Protein AF-A0A521QKN4-F1 (afdb_monomer_lite)

Secondary structure (DSSP, 8-state):
-HHHHHHHHHHHT----HHHHHHHHHHHHHHHHHHGGGGGS--TTPPP-----------

pLDDT: mean 90.22, std 11.57, range [49.34, 98.38]

Sequence (59 aa):
MKEIIRRLNAEYGFNLSEEEIELIAKQAEEADRMFQRLYEVDVSGIAPIMKVDKKGSDR

Foldseek 3Di:
DLVVLVVVCVVVVVPDDSVRSVVVVVVVVVVVVVCPVVVVDDCVPPDDDPDDDDPPPPD

Radius of gyration: 17.94 Å; chains: 1; bounding box: 43×37×37 Å

Structure (mmCIF, N/CA/C/O backbone):
data_AF-A0A521QKN4-F1
#
_entry.id   AF-A0A521QKN4-F1
#
loop_
_atom_site.group_PDB
_atom_site.id
_atom_site.type_symbol
_atom_site.label_atom_id
_atom_site.label_alt_id
_atom_site.label_comp_id
_atom_site.label_asym_id
_atom_site.label_entity_id
_atom_site.label_seq_id
_atom_site.pdbx_PDB_ins_code
_atom_site.Cartn_x
_atom_site.Cartn_y
_atom_site.Cartn_z
_atom_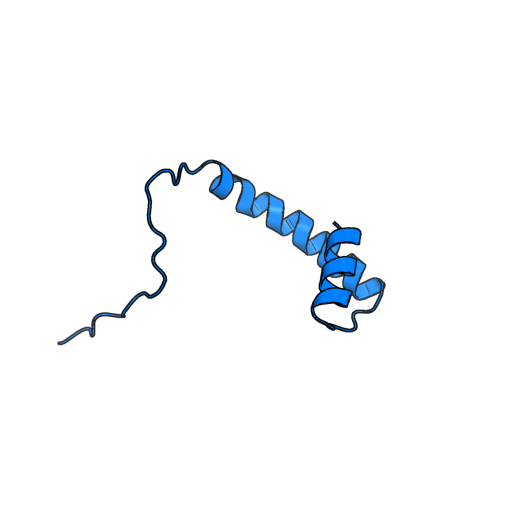site.occupancy
_atom_site.B_iso_or_equiv
_atom_site.auth_seq_id
_atom_site.auth_comp_id
_atom_site.auth_asym_id
_atom_site.auth_atom_id
_atom_site.pdbx_PDB_model_num
ATOM 1 N N . MET A 1 1 ? -2.502 7.294 3.223 1.00 93.88 1 MET A N 1
ATOM 2 C CA . MET A 1 1 ? -2.304 5.841 3.034 1.00 93.88 1 MET A CA 1
ATOM 3 C C . MET A 1 1 ? -3.523 4.992 3.408 1.00 93.88 1 MET A C 1
ATOM 5 O O . MET A 1 1 ? -3.879 4.126 2.622 1.00 93.88 1 MET A O 1
ATOM 9 N N . LYS A 1 2 ? -4.200 5.234 4.545 1.00 96.38 2 LYS A N 1
ATOM 10 C CA . LYS A 1 2 ? -5.357 4.425 4.999 1.00 96.38 2 LYS A CA 1
ATOM 11 C C . LYS A 1 2 ? -6.428 4.175 3.923 1.00 96.38 2 LYS A C 1
ATOM 13 O O . LYS A 1 2 ? -6.797 3.029 3.715 1.00 96.38 2 LYS A O 1
ATOM 18 N N . GLU A 1 3 ? -6.842 5.190 3.166 1.00 97.50 3 GLU A N 1
ATOM 19 C CA . GLU A 1 3 ? -7.795 5.028 2.049 1.00 97.50 3 GLU A CA 1
ATOM 20 C C . GLU A 1 3 ? -7.332 4.048 0.964 1.00 97.50 3 GLU A C 1
ATOM 22 O O . GLU A 1 3 ? -8.143 3.299 0.423 1.00 97.50 3 GLU A O 1
ATOM 27 N N . ILE A 1 4 ? -6.030 4.013 0.665 1.00 97.19 4 ILE A N 1
ATOM 28 C CA . ILE A 1 4 ? -5.456 3.059 -0.292 1.00 97.19 4 ILE A CA 1
ATOM 29 C C . ILE A 1 4 ? -5.567 1.646 0.281 1.00 97.19 4 ILE A C 1
ATOM 31 O O . ILE A 1 4 ? -6.020 0.742 -0.416 1.00 97.19 4 ILE A O 1
ATOM 35 N N . ILE A 1 5 ? -5.224 1.470 1.560 1.00 97.50 5 ILE A N 1
ATOM 36 C CA . ILE A 1 5 ? -5.337 0.179 2.249 1.00 97.50 5 ILE A CA 1
ATOM 37 C C . ILE A 1 5 ? -6.800 -0.273 2.333 1.00 97.50 5 ILE A C 1
ATOM 39 O O . ILE A 1 5 ? -7.079 -1.433 2.052 1.00 97.50 5 ILE A O 1
ATOM 43 N N . ARG A 1 6 ? -7.754 0.626 2.614 1.00 97.94 6 ARG A N 1
ATOM 44 C CA . ARG A 1 6 ? -9.197 0.317 2.593 1.00 97.94 6 ARG A CA 1
ATOM 45 C C . ARG A 1 6 ? -9.666 -0.135 1.215 1.00 97.94 6 ARG A C 1
ATOM 47 O O . ARG A 1 6 ? -10.396 -1.118 1.114 1.00 97.94 6 ARG A O 1
ATOM 54 N N . ARG A 1 7 ? -9.225 0.547 0.152 1.00 98.19 7 ARG A N 1
ATOM 55 C CA . ARG A 1 7 ? -9.550 0.154 -1.224 1.00 98.19 7 ARG A CA 1
ATOM 56 C C . ARG A 1 7 ? -9.002 -1.235 -1.547 1.00 98.19 7 ARG A C 1
ATOM 58 O O . ARG A 1 7 ? -9.752 -2.060 -2.050 1.00 98.19 7 ARG A O 1
ATOM 65 N N . LEU A 1 8 ? -7.739 -1.507 -1.214 1.00 97.56 8 LEU A N 1
ATOM 66 C CA . LEU A 1 8 ? -7.116 -2.820 -1.421 1.00 97.56 8 LEU A CA 1
ATOM 67 C C . LEU A 1 8 ? -7.790 -3.916 -0.580 1.00 97.56 8 LEU A C 1
ATOM 69 O O . LEU A 1 8 ? -8.031 -5.006 -1.084 1.00 97.56 8 LEU A O 1
ATOM 73 N N . ASN A 1 9 ? -8.153 -3.625 0.672 1.00 97.81 9 ASN A N 1
ATOM 74 C CA . ASN A 1 9 ? -8.902 -4.539 1.537 1.00 97.81 9 ASN A CA 1
ATOM 75 C C . ASN A 1 9 ? -10.227 -4.971 0.893 1.00 97.81 9 ASN A C 1
ATOM 77 O O . ASN A 1 9 ? -10.553 -6.155 0.903 1.00 97.81 9 ASN A O 1
ATOM 81 N N . ALA A 1 10 ? -10.956 -4.023 0.294 1.00 97.69 10 ALA A N 1
ATOM 82 C CA . ALA A 1 10 ? -12.202 -4.299 -0.415 1.00 97.69 10 ALA A CA 1
ATOM 83 C C . ALA A 1 10 ? -11.978 -5.034 -1.749 1.00 97.69 10 ALA A C 1
ATOM 85 O O . ALA A 1 10 ? -12.704 -5.974 -2.052 1.00 97.69 10 ALA A O 1
ATOM 86 N N . GLU A 1 11 ? -10.977 -4.625 -2.533 1.00 98.31 11 GLU A N 1
ATOM 87 C CA . GLU A 1 11 ? -10.674 -5.198 -3.853 1.00 98.31 11 GLU A CA 1
ATOM 88 C C . GLU A 1 11 ? -10.222 -6.661 -3.766 1.00 98.31 11 GLU A C 1
ATOM 90 O O . GLU A 1 11 ? -10.655 -7.491 -4.562 1.00 98.31 11 GLU A O 1
ATOM 95 N N . TYR A 1 12 ? -9.386 -6.986 -2.778 1.00 97.31 12 TYR A N 1
ATOM 96 C CA . TYR A 1 12 ? -8.793 -8.316 -2.622 1.00 97.31 12 TYR A CA 1
ATOM 97 C C . TYR A 1 12 ? -9.451 -9.158 -1.520 1.00 97.31 12 TYR A C 1
ATOM 99 O O . TYR A 1 12 ? -9.092 -10.321 -1.347 1.00 97.31 12 TYR A O 1
ATOM 107 N N . GLY A 1 13 ? -10.419 -8.603 -0.782 1.00 96.62 13 GLY A N 1
ATOM 108 C CA . GLY A 1 13 ? -11.186 -9.330 0.233 1.00 96.62 13 GLY A CA 1
ATOM 109 C C . GLY A 1 13 ? -10.358 -9.780 1.439 1.00 96.62 13 GLY A C 1
ATOM 110 O O . GLY A 1 13 ? -10.578 -10.876 1.953 1.00 96.62 13 GLY A O 1
ATOM 111 N N . PHE A 1 14 ? -9.402 -8.962 1.891 1.00 96.56 14 PHE A N 1
ATOM 112 C CA . PHE A 1 14 ? -8.525 -9.320 3.016 1.00 96.56 14 PHE A CA 1
ATOM 113 C C . PHE A 1 14 ? -9.253 -9.369 4.370 1.00 96.56 14 PHE A C 1
ATOM 115 O O . PHE A 1 14 ? -8.771 -10.029 5.285 1.00 96.56 14 PHE A O 1
ATOM 122 N N . ASN A 1 15 ? -10.424 -8.730 4.485 1.00 97.38 15 ASN A N 1
ATOM 123 C CA . ASN A 1 15 ? -11.248 -8.654 5.700 1.00 97.38 15 ASN A CA 1
ATOM 124 C C . ASN A 1 15 ? -10.514 -8.066 6.920 1.00 97.38 15 ASN A C 1
ATOM 126 O O . ASN A 1 15 ? -10.732 -8.503 8.047 1.00 97.38 15 ASN A O 1
ATOM 130 N N . LEU A 1 16 ? -9.660 -7.068 6.688 1.00 97.75 16 LEU A N 1
ATOM 131 C CA . LEU A 1 16 ? -8.887 -6.404 7.739 1.00 97.75 16 LEU A CA 1
ATOM 132 C C . LEU A 1 16 ? -9.782 -5.601 8.690 1.00 97.75 16 LEU A C 1
ATOM 134 O O . LEU A 1 16 ? -10.726 -4.938 8.241 1.00 97.75 16 LEU A O 1
ATOM 138 N N . SER A 1 17 ? -9.433 -5.603 9.977 1.00 98.25 17 SER A N 1
ATOM 139 C CA . SER A 1 17 ? -10.001 -4.683 10.967 1.00 98.25 17 SER A CA 1
ATOM 140 C C . SER A 1 17 ? -9.486 -3.253 10.763 1.00 98.25 17 SER A C 1
ATOM 142 O O . SER A 1 17 ? -8.505 -3.012 10.054 1.00 98.25 17 SER A O 1
ATOM 144 N N . GLU A 1 18 ? -10.126 -2.273 11.403 1.00 97.50 18 GLU A N 1
ATOM 145 C CA . GLU A 1 18 ? -9.673 -0.880 11.320 1.00 97.50 18 GLU A CA 1
ATOM 146 C C . GLU A 1 18 ? -8.295 -0.685 11.983 1.00 97.50 18 GLU A C 1
ATOM 148 O O . GLU A 1 18 ? -7.457 0.050 11.460 1.00 97.50 18 GLU A O 1
ATOM 153 N N . GLU A 1 19 ? -8.010 -1.399 13.077 1.00 98.19 19 GLU A N 1
ATOM 154 C CA . GLU A 1 19 ? -6.697 -1.392 13.732 1.00 98.19 19 GLU A CA 1
ATOM 155 C C . GLU A 1 19 ? -5.601 -1.969 12.825 1.00 98.19 19 GLU A C 1
ATOM 157 O O . GLU A 1 19 ? -4.495 -1.427 12.757 1.00 98.19 19 GLU A O 1
ATOM 162 N N . GLU A 1 20 ? -5.903 -3.046 12.094 1.00 98.31 20 GLU A N 1
ATOM 163 C CA . GLU A 1 20 ? -4.978 -3.638 11.124 1.00 98.31 20 GLU A CA 1
ATOM 164 C C . GLU A 1 20 ? -4.732 -2.697 9.941 1.00 98.31 20 GLU A C 1
ATOM 166 O O . GLU A 1 20 ? -3.587 -2.514 9.522 1.00 98.31 20 GLU A O 1
ATOM 171 N N . ILE A 1 21 ? -5.780 -2.037 9.436 1.00 98.38 21 ILE A N 1
ATOM 172 C CA . ILE A 1 21 ? -5.671 -1.021 8.379 1.00 98.38 21 ILE A CA 1
ATOM 173 C C . ILE A 1 21 ? -4.762 0.126 8.827 1.00 98.38 21 ILE A C 1
ATOM 175 O O . ILE A 1 21 ? -3.916 0.583 8.056 1.00 98.38 21 ILE A O 1
ATOM 179 N N . GLU A 1 22 ? -4.909 0.588 10.067 1.00 98.25 22 GLU A N 1
ATOM 180 C CA . GLU A 1 22 ? -4.073 1.641 10.634 1.00 98.25 22 GLU A CA 1
ATOM 181 C C . GLU A 1 22 ? -2.608 1.216 10.763 1.00 98.25 22 GLU A C 1
ATOM 183 O O . GLU A 1 22 ? -1.712 1.956 10.340 1.00 98.25 22 GLU A O 1
ATOM 188 N N . LEU A 1 23 ? -2.362 0.008 11.273 1.00 98.31 23 LEU A N 1
ATOM 189 C CA . LEU A 1 23 ? -1.018 -0.545 11.398 1.00 98.31 23 LEU A CA 1
ATOM 190 C C . LEU A 1 23 ? -0.333 -0.685 10.033 1.00 98.31 23 LEU A C 1
ATOM 192 O O . LEU A 1 23 ? 0.799 -0.229 9.859 1.00 98.31 23 LEU A O 1
ATOM 196 N N . ILE A 1 24 ? -1.023 -1.275 9.055 1.00 97.88 24 ILE A N 1
ATOM 197 C CA . ILE A 1 24 ? -0.495 -1.480 7.702 1.00 97.88 24 ILE A CA 1
ATOM 198 C C . ILE A 1 24 ? -0.249 -0.137 7.021 1.00 97.88 24 ILE A C 1
ATOM 200 O O . ILE A 1 24 ? 0.787 0.044 6.386 1.00 97.88 24 ILE A O 1
ATOM 204 N N . ALA A 1 25 ? -1.155 0.833 7.175 1.00 97.81 25 ALA A N 1
ATOM 205 C CA . ALA A 1 25 ? -0.972 2.158 6.597 1.00 97.81 25 ALA A CA 1
ATOM 206 C C . ALA A 1 25 ? 0.300 2.838 7.121 1.00 97.81 25 ALA A C 1
ATOM 208 O O . ALA A 1 25 ? 1.056 3.401 6.330 1.00 97.81 25 ALA A O 1
ATOM 209 N N . LYS A 1 26 ? 0.574 2.733 8.427 1.00 97.56 26 LYS A N 1
ATOM 210 C CA . LYS A 1 26 ? 1.810 3.255 9.020 1.00 97.56 26 LYS A CA 1
ATOM 211 C C . LYS A 1 26 ? 3.052 2.554 8.457 1.00 97.56 26 LYS A C 1
ATOM 213 O O . LYS A 1 26 ? 4.001 3.222 8.054 1.00 97.56 26 LYS A O 1
ATOM 218 N N . GLN A 1 27 ? 3.038 1.222 8.392 1.00 96.88 27 GLN A N 1
ATOM 219 C CA . GLN A 1 27 ? 4.158 0.443 7.851 1.00 96.88 27 GLN A CA 1
ATOM 220 C C . GLN A 1 27 ? 4.402 0.738 6.364 1.00 96.88 27 GLN A C 1
ATOM 222 O O . GLN A 1 27 ? 5.549 0.857 5.942 1.00 96.88 27 GLN A O 1
ATOM 227 N N . ALA A 1 28 ? 3.342 0.910 5.573 1.00 95.75 28 ALA A N 1
ATOM 228 C CA . ALA A 1 28 ? 3.440 1.254 4.160 1.00 95.75 28 ALA A CA 1
ATOM 229 C C . ALA A 1 28 ? 4.048 2.650 3.946 1.00 95.75 28 ALA A C 1
ATOM 231 O O . ALA A 1 28 ? 4.876 2.820 3.058 1.00 95.75 28 ALA A O 1
ATOM 232 N N . GLU A 1 29 ? 3.702 3.638 4.778 1.00 94.75 29 GLU A N 1
ATOM 233 C CA . GLU A 1 29 ? 4.332 4.968 4.741 1.00 94.75 29 GLU A CA 1
ATOM 234 C C . 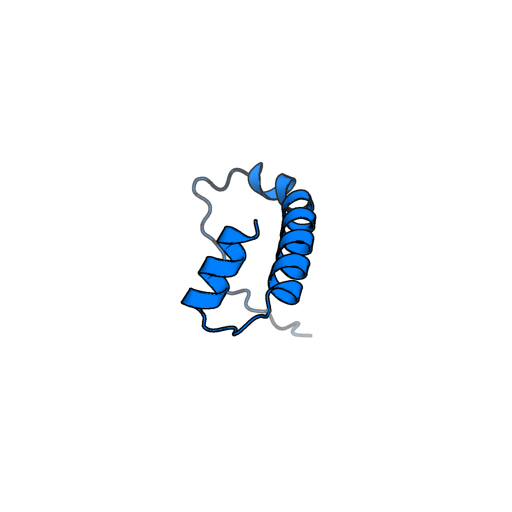GLU A 1 29 ? 5.815 4.926 5.142 1.00 94.75 29 GLU A C 1
ATOM 236 O O . GLU A 1 29 ? 6.639 5.662 4.597 1.00 94.75 29 GLU A O 1
ATOM 241 N N . GLU A 1 30 ? 6.182 4.061 6.089 1.00 94.06 30 GLU A N 1
ATOM 242 C CA . GLU A 1 30 ? 7.581 3.830 6.456 1.00 94.06 30 GLU A CA 1
ATOM 243 C C . GLU A 1 30 ? 8.366 3.146 5.331 1.00 94.06 30 GLU A C 1
ATOM 245 O O . GLU A 1 30 ? 9.483 3.570 5.028 1.00 94.06 30 GLU A O 1
ATOM 250 N N . ALA A 1 31 ?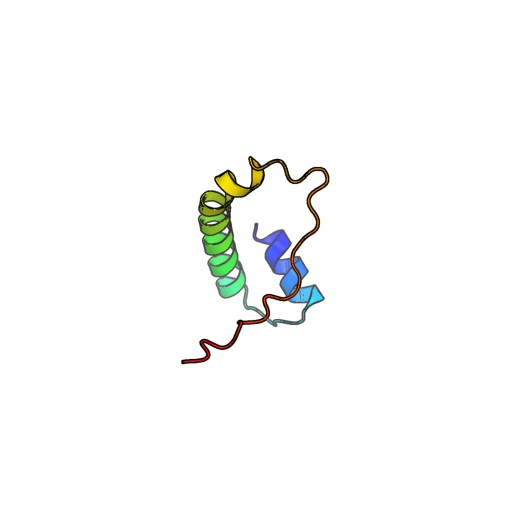 7.776 2.141 4.685 1.00 91.75 31 ALA A N 1
ATOM 251 C CA . ALA A 1 31 ? 8.381 1.423 3.572 1.00 91.75 31 ALA A CA 1
ATOM 252 C C . ALA A 1 31 ? 8.520 2.300 2.320 1.00 91.75 31 ALA A C 1
ATOM 254 O O . ALA A 1 31 ? 9.564 2.260 1.672 1.00 91.75 31 ALA A O 1
ATOM 255 N N . ASP A 1 32 ? 7.528 3.139 2.003 1.00 91.44 32 ASP A N 1
ATOM 256 C CA . ASP A 1 32 ? 7.592 4.048 0.852 1.00 91.44 32 ASP A CA 1
ATOM 257 C C . ASP A 1 32 ? 8.836 4.946 0.912 1.00 91.44 32 ASP A C 1
ATOM 259 O O . ASP A 1 32 ? 9.558 5.086 -0.076 1.00 91.44 32 ASP A O 1
ATOM 263 N N . ARG A 1 33 ? 9.188 5.440 2.108 1.00 90.12 33 ARG A N 1
ATOM 264 C CA . ARG A 1 33 ? 10.429 6.202 2.328 1.00 90.12 33 ARG A CA 1
ATOM 265 C C . ARG A 1 33 ? 11.695 5.408 2.006 1.00 90.12 33 ARG A C 1
ATOM 267 O O . ARG A 1 33 ? 12.673 5.998 1.553 1.00 90.12 33 ARG A O 1
ATOM 274 N N . MET A 1 34 ? 11.699 4.094 2.226 1.00 89.81 34 MET A N 1
ATOM 275 C CA . MET A 1 34 ? 12.842 3.234 1.893 1.00 89.81 34 MET A CA 1
ATOM 276 C C . MET A 1 34 ? 12.990 3.047 0.379 1.00 89.81 34 MET A C 1
ATOM 278 O O . MET A 1 34 ? 14.111 2.915 -0.113 1.00 89.81 34 MET A O 1
ATOM 282 N N . PHE A 1 35 ? 11.879 3.075 -0.360 1.00 88.62 35 PHE A N 1
ATOM 283 C CA .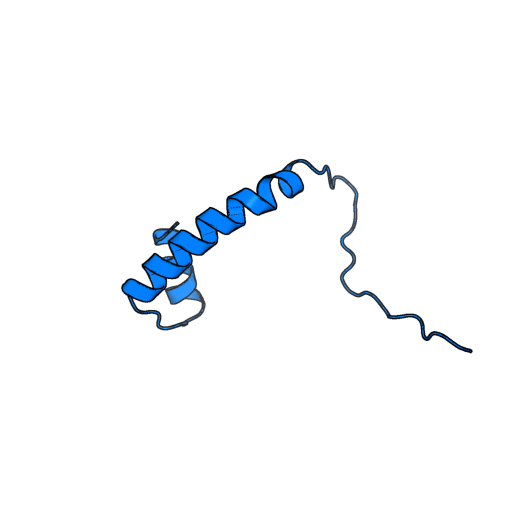 PHE A 1 35 ? 11.857 2.858 -1.805 1.00 88.62 35 PHE A CA 1
ATOM 284 C C . PHE A 1 35 ? 12.031 4.130 -2.642 1.00 88.62 35 PHE A C 1
ATOM 286 O O . PHE A 1 35 ? 12.239 4.008 -3.844 1.00 88.62 35 PHE A O 1
ATOM 293 N N . GLN A 1 36 ? 12.047 5.326 -2.037 1.00 87.62 36 GLN A N 1
ATOM 294 C CA . GLN A 1 36 ? 12.192 6.605 -2.755 1.00 87.62 36 GLN A CA 1
ATOM 295 C C . GLN A 1 36 ? 13.360 6.622 -3.757 1.00 87.62 36 GLN A C 1
ATOM 297 O O . GLN A 1 36 ? 13.197 7.061 -4.891 1.00 87.62 36 GLN A O 1
ATOM 302 N N . ARG A 1 37 ? 14.511 6.042 -3.386 1.00 86.69 37 ARG A N 1
ATOM 303 C CA . ARG A 1 37 ? 15.690 5.955 -4.270 1.00 86.69 37 ARG A CA 1
ATOM 304 C C . ARG A 1 37 ? 15.457 5.126 -5.535 1.00 86.69 37 ARG A C 1
ATOM 306 O O . ARG A 1 37 ? 16.150 5.330 -6.523 1.00 86.69 37 ARG A O 1
ATOM 313 N N . LEU A 1 38 ? 14.518 4.179 -5.520 1.00 86.69 38 LEU A N 1
ATOM 314 C CA . LEU A 1 38 ? 14.190 3.380 -6.703 1.00 86.69 38 LEU A CA 1
ATOM 315 C C . LEU A 1 38 ? 13.412 4.190 -7.745 1.00 86.69 38 LEU A C 1
ATOM 317 O O . LEU A 1 38 ? 13.517 3.884 -8.927 1.00 86.69 38 LEU A O 1
ATOM 321 N N . TYR A 1 39 ? 12.673 5.227 -7.334 1.00 85.44 39 TYR A N 1
ATOM 322 C CA . TYR A 1 39 ? 11.934 6.094 -8.259 1.00 85.44 39 TYR A CA 1
ATOM 323 C C . TYR A 1 39 ? 12.841 7.054 -9.042 1.00 85.44 39 TYR A C 1
ATOM 325 O O . TYR A 1 39 ? 12.414 7.616 -10.045 1.00 85.44 39 TYR A O 1
ATOM 333 N N . GLU A 1 40 ? 14.089 7.232 -8.606 1.00 88.75 40 GLU A N 1
ATOM 334 C CA . GLU A 1 40 ? 15.089 8.070 -9.280 1.00 88.75 40 GLU A CA 1
ATOM 335 C C . GLU A 1 40 ? 15.787 7.342 -10.443 1.00 88.75 40 GLU A C 1
ATOM 337 O O . GLU A 1 40 ? 16.512 7.960 -11.222 1.00 88.75 40 GLU A O 1
ATOM 342 N N . VAL A 1 41 ? 15.594 6.025 -10.567 1.00 88.44 41 VAL A N 1
ATOM 343 C CA . VAL A 1 41 ? 16.228 5.209 -11.606 1.00 88.44 41 VAL A CA 1
ATOM 344 C C . VAL A 1 41 ? 15.450 5.342 -12.915 1.00 88.44 41 VAL A C 1
ATOM 346 O O . VAL A 1 41 ? 14.291 4.938 -12.998 1.00 88.44 41 VAL A O 1
ATOM 349 N N . ASP A 1 42 ? 16.099 5.858 -13.962 1.00 90.12 42 ASP A N 1
ATOM 350 C CA . ASP A 1 42 ? 15.523 5.865 -15.308 1.00 90.12 42 ASP A CA 1
ATOM 351 C C . ASP A 1 42 ? 15.513 4.447 -15.892 1.00 90.12 42 ASP A C 1
ATOM 353 O O . ASP A 1 42 ? 16.552 3.811 -16.079 1.00 90.12 42 ASP A O 1
ATOM 357 N N . VAL A 1 43 ? 14.310 3.958 -16.179 1.00 90.62 43 VAL A N 1
ATOM 358 C CA . VAL A 1 43 ? 14.064 2.642 -16.778 1.00 90.62 43 VAL A CA 1
ATOM 359 C C . VAL A 1 43 ? 13.597 2.745 -18.233 1.00 90.62 43 VAL A C 1
ATOM 361 O O . VAL A 1 43 ? 13.126 1.762 -18.809 1.00 90.62 43 VAL A O 1
ATOM 364 N N . SER A 1 44 ? 13.724 3.920 -18.856 1.00 93.94 44 SER A N 1
ATOM 365 C CA . SER A 1 44 ? 13.340 4.147 -20.250 1.00 93.94 44 SER A CA 1
ATOM 366 C C . SER A 1 44 ? 14.078 3.197 -21.193 1.00 93.94 44 SER A C 1
ATOM 368 O O . SER A 1 44 ? 15.304 3.155 -21.248 1.00 93.94 44 SER A O 1
ATOM 370 N N . GLY A 1 45 ? 13.315 2.407 -21.950 1.00 94.31 45 GLY A N 1
ATOM 371 C CA . GLY A 1 45 ? 13.862 1.415 -22.880 1.00 94.31 45 GLY A CA 1
ATOM 372 C C . GLY A 1 45 ? 14.416 0.144 -22.222 1.00 94.31 45 GLY A C 1
ATOM 373 O O . GLY A 1 45 ? 14.902 -0.731 -22.938 1.00 94.31 45 GLY A O 1
ATOM 374 N N . ILE A 1 46 ? 14.321 -0.002 -20.895 1.00 91.12 46 ILE A N 1
ATOM 375 C CA . ILE A 1 46 ? 14.731 -1.217 -20.183 1.00 91.12 46 ILE A CA 1
ATOM 376 C C . ILE A 1 46 ? 13.542 -2.180 -20.087 1.00 91.12 46 ILE A C 1
ATOM 378 O O . ILE A 1 46 ? 12.502 -1.860 -19.516 1.00 91.12 46 ILE A O 1
ATOM 382 N N . ALA A 1 47 ? 13.702 -3.391 -20.623 1.00 91.44 47 ALA A N 1
ATOM 383 C CA . ALA A 1 47 ? 12.716 -4.457 -20.467 1.00 91.44 47 ALA A CA 1
ATOM 384 C C . ALA A 1 47 ? 12.880 -5.162 -19.102 1.00 91.44 47 ALA A C 1
ATOM 386 O O . ALA A 1 47 ? 14.001 -5.546 -18.752 1.00 91.44 47 ALA A O 1
ATOM 387 N N . PRO A 1 48 ? 11.795 -5.380 -18.333 1.00 90.62 48 PRO A N 1
ATOM 388 C CA . PRO A 1 48 ? 11.873 -6.071 -17.053 1.00 90.62 48 PRO A CA 1
ATOM 389 C C . PRO A 1 48 ? 12.195 -7.557 -17.241 1.00 90.62 48 PRO A C 1
ATOM 391 O O . PRO A 1 48 ? 11.637 -8.241 -18.102 1.00 90.62 48 PRO A O 1
ATOM 394 N N . ILE A 1 49 ? 13.075 -8.083 -16.389 1.00 91.06 49 ILE A N 1
ATOM 395 C CA . ILE A 1 49 ? 13.352 -9.519 -16.328 1.00 91.06 49 ILE A CA 1
ATOM 396 C C . ILE A 1 49 ? 12.246 -10.184 -15.504 1.00 91.06 49 ILE A C 1
ATOM 398 O O . ILE A 1 49 ? 12.152 -9.973 -14.299 1.00 91.06 49 ILE A O 1
ATOM 402 N N . MET A 1 50 ? 11.427 -11.016 -16.150 1.00 89.06 50 MET A N 1
ATOM 403 C CA . MET A 1 50 ? 10.288 -11.692 -15.506 1.00 89.06 50 MET A CA 1
ATOM 404 C C . MET A 1 50 ? 10.660 -13.020 -14.833 1.00 89.06 50 MET A C 1
ATOM 406 O O . MET A 1 50 ? 9.928 -13.519 -13.982 1.00 89.06 50 MET A O 1
ATOM 410 N N . LYS A 1 51 ? 11.787 -13.620 -15.228 1.00 88.06 51 LYS A N 1
ATOM 411 C CA . LYS A 1 51 ? 12.270 -14.903 -14.714 1.00 88.06 51 LYS A CA 1
ATOM 412 C C . LYS A 1 51 ? 13.791 -14.891 -14.676 1.00 88.06 51 LYS A C 1
ATOM 414 O O . LYS A 1 51 ? 14.430 -14.583 -15.679 1.00 88.06 51 LYS A O 1
ATOM 419 N N . VAL A 1 52 ? 14.365 -15.256 -13.535 1.00 82.81 52 VAL A N 1
ATOM 420 C CA . VAL A 1 52 ? 15.802 -15.513 -13.411 1.00 82.81 52 VAL A CA 1
ATOM 421 C C . VAL A 1 52 ? 15.986 -17.023 -13.371 1.00 82.81 52 VAL A C 1
ATOM 423 O O . VAL A 1 52 ? 15.762 -17.658 -12.341 1.00 82.81 52 VAL A O 1
ATOM 426 N N . ASP A 1 53 ? 16.359 -17.617 -14.503 1.00 82.12 53 ASP A N 1
ATOM 427 C CA . ASP A 1 53 ? 16.745 -19.023 -14.525 1.00 82.12 53 ASP A CA 1
ATOM 428 C C . ASP A 1 53 ? 18.090 -19.165 -13.810 1.00 82.12 53 ASP A C 1
ATOM 430 O O . ASP A 1 53 ? 19.122 -18.656 -14.256 1.00 82.12 53 ASP A O 1
ATOM 434 N N . LYS A 1 54 ? 18.079 -19.835 -12.655 1.00 73.19 54 LYS A N 1
ATOM 435 C CA . LYS A 1 54 ? 19.299 -20.153 -11.917 1.00 73.19 54 LYS A CA 1
ATOM 436 C C . LYS A 1 54 ? 20.103 -21.116 -12.790 1.00 73.19 54 LYS A C 1
ATOM 438 O O . LYS A 1 54 ? 19.756 -22.291 -12.877 1.00 73.19 54 LYS A O 1
ATOM 443 N N . LYS A 1 55 ? 21.152 -20.632 -13.466 1.00 64.56 55 LYS A N 1
ATOM 444 C CA . LYS A 1 55 ? 22.108 -21.530 -14.123 1.00 64.56 55 LYS A CA 1
ATOM 445 C C . LYS A 1 55 ? 22.626 -22.487 -13.055 1.00 64.56 55 LYS A C 1
ATOM 447 O O . LYS A 1 55 ? 23.134 -22.042 -12.024 1.00 64.56 55 LYS A O 1
ATOM 452 N N . GLY A 1 56 ? 22.427 -23.784 -13.284 1.00 55.53 56 GLY A N 1
ATOM 453 C CA . GLY A 1 56 ? 23.049 -24.821 -12.481 1.00 55.53 56 GLY A CA 1
ATOM 454 C C . GLY A 1 56 ? 24.536 -24.513 -12.375 1.00 55.53 56 GLY A C 1
ATOM 455 O O . GLY A 1 56 ? 25.196 -24.250 -13.380 1.00 55.53 56 GLY A O 1
ATOM 456 N N . SER A 1 57 ? 25.035 -24.481 -11.144 1.00 56.44 57 SER A N 1
ATOM 457 C CA . SER A 1 57 ? 26.453 -24.654 -10.871 1.00 56.44 57 SER A CA 1
ATOM 458 C C . SER A 1 57 ? 26.792 -26.083 -11.285 1.00 56.44 57 SER A C 1
ATOM 460 O O . SER A 1 57 ? 26.794 -26.974 -10.436 1.00 56.44 57 SER A O 1
ATOM 462 N N . ASP A 1 58 ? 26.990 -26.321 -12.579 1.00 55.88 58 ASP A N 1
ATOM 463 C CA . ASP A 1 58 ? 27.653 -27.542 -13.011 1.00 55.88 58 ASP A CA 1
ATOM 464 C C . ASP A 1 58 ? 29.098 -27.473 -12.519 1.00 55.88 58 ASP A C 1
ATOM 466 O O . ASP A 1 58 ? 29.794 -26.467 -12.682 1.00 55.88 58 ASP A O 1
ATOM 470 N N . ARG A 1 59 ? 29.436 -28.518 -11.773 1.00 49.34 59 ARG A N 1
ATOM 471 C CA . ARG A 1 59 ? 30.722 -28.774 -11.135 1.00 49.34 59 ARG A CA 1
ATOM 472 C C . ARG A 1 59 ? 31.824 -28.982 -12.163 1.00 49.34 59 ARG A C 1
ATOM 474 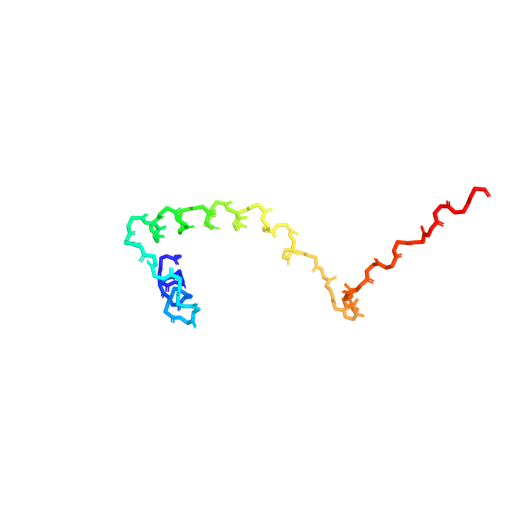O O . ARG A 1 59 ? 31.523 -29.560 -13.228 1.00 49.34 59 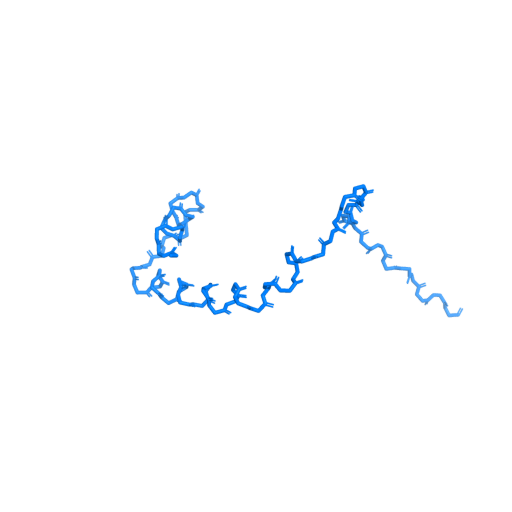ARG A O 1
#